Protein AF-A0A392VCX0-F1 (afdb_monomer_lite)

pLDDT: mean 71.09, std 13.5, range [40.84, 84.38]

InterPro domains:
  IPR009001 Translation elongation factor EF1A/initiation factor IF2gamma, C-terminal [SSF50465] (1-36)

Structure (mmCIF, N/CA/C/O backbone):
data_AF-A0A392VCX0-F1
#
_entry.id   AF-A0A392VCX0-F1
#
loop_
_atom_site.group_PDB
_atom_site.id
_atom_site.type_symbol
_atom_site.label_atom_id
_atom_site.label_alt_id
_atom_site.label_comp_id
_atom_site.label_asym_id
_atom_site.label_entity_id
_atom_site.label_seq_id
_atom_site.pdbx_PDB_ins_code
_atom_site.Cartn_x
_atom_site.Cartn_y
_atom_site.Cartn_z
_atom_site.occupancy
_atom_site.B_iso_or_equiv
_atom_site.auth_seq_id
_atom_site.auth_comp_id
_atom_site.auth_asym_id
_atom_site.auth_atom_id
_atom_site.pdbx_PDB_model_num
ATOM 1 N N . ASP A 1 1 ? 8.659 -6.613 -8.632 1.00 53.91 1 ASP A N 1
ATOM 2 C CA . ASP A 1 1 ? 8.189 -6.330 -7.263 1.00 53.91 1 ASP A CA 1
ATOM 3 C C . ASP A 1 1 ? 8.475 -4.893 -6.894 1.00 53.91 1 ASP A C 1
ATOM 5 O O . ASP A 1 1 ? 9.610 -4.449 -7.020 1.00 53.91 1 ASP A O 1
ATOM 9 N N . ILE A 1 2 ? 7.434 -4.147 -6.532 1.00 63.06 2 ILE A N 1
ATOM 10 C CA . ILE A 1 2 ? 7.533 -2.743 -6.128 1.00 63.06 2 ILE A CA 1
ATOM 11 C C . ILE A 1 2 ? 6.905 -2.662 -4.742 1.00 63.06 2 ILE A C 1
ATOM 13 O O . ILE A 1 2 ? 5.743 -3.025 -4.569 1.00 63.06 2 ILE A O 1
ATOM 17 N N . THR A 1 3 ? 7.678 -2.223 -3.754 1.00 78.00 3 THR A N 1
ATOM 18 C CA . THR A 1 3 ? 7.195 -2.083 -2.378 1.00 78.00 3 THR A CA 1
ATOM 19 C C . THR A 1 3 ? 6.486 -0.740 -2.218 1.00 78.00 3 THR A C 1
ATOM 21 O O . THR A 1 3 ? 7.031 0.312 -2.561 1.00 78.00 3 THR A O 1
ATOM 24 N N . GLY A 1 4 ? 5.274 -0.770 -1.675 1.00 82.25 4 GLY A N 1
ATOM 25 C CA . GLY A 1 4 ? 4.470 0.415 -1.395 1.00 82.25 4 GLY A CA 1
ATOM 26 C C . GLY A 1 4 ? 3.626 0.233 -0.141 1.00 82.25 4 GLY A C 1
ATOM 27 O O . GLY A 1 4 ? 3.538 -0.866 0.412 1.00 82.25 4 GLY A O 1
ATOM 28 N N . LYS A 1 5 ? 3.014 1.321 0.313 1.00 81.94 5 LYS A N 1
ATOM 29 C CA . LYS A 1 5 ? 2.004 1.304 1.370 1.00 81.94 5 LYS A CA 1
ATOM 30 C C . LYS A 1 5 ? 0.622 1.309 0.728 1.00 81.94 5 LYS A C 1
ATOM 32 O O . LYS A 1 5 ? 0.372 2.074 -0.198 1.00 81.94 5 LYS A O 1
ATOM 37 N N . VAL A 1 6 ? -0.270 0.4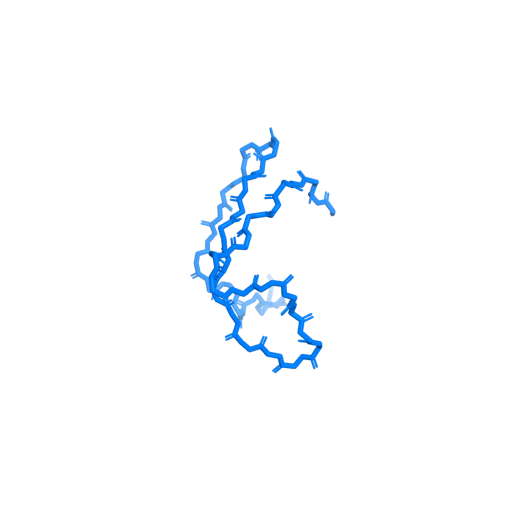63 1.230 1.00 81.75 6 VAL A N 1
ATOM 38 C CA . VAL A 1 6 ? -1.683 0.452 0.841 1.00 81.75 6 VAL A CA 1
ATOM 39 C C . VAL A 1 6 ? -2.510 1.082 1.952 1.00 81.75 6 VAL A C 1
ATOM 41 O O . VAL A 1 6 ? -2.354 0.739 3.124 1.00 81.75 6 VAL A O 1
ATOM 44 N N . GLN A 1 7 ? -3.378 2.012 1.579 1.00 82.94 7 GLN A N 1
ATOM 45 C CA . GLN A 1 7 ? -4.385 2.596 2.449 1.00 82.94 7 GLN A CA 1
ATOM 46 C C . GLN A 1 7 ? -5.755 2.104 1.995 1.00 82.94 7 GLN A C 1
ATOM 48 O O . GLN A 1 7 ? -6.173 2.297 0.850 1.00 82.94 7 GLN A O 1
ATOM 53 N N . LEU A 1 8 ? -6.441 1.436 2.915 1.00 82.31 8 LEU A N 1
ATOM 54 C CA . LEU A 1 8 ? -7.806 0.980 2.720 1.00 82.31 8 LEU A CA 1
ATOM 55 C C . LEU A 1 8 ? -8.770 2.107 3.116 1.00 82.31 8 LEU A C 1
ATOM 57 O O . LEU A 1 8 ? -8.511 2.802 4.101 1.00 82.31 8 LEU A O 1
ATOM 61 N N . PRO A 1 9 ? -9.870 2.307 2.373 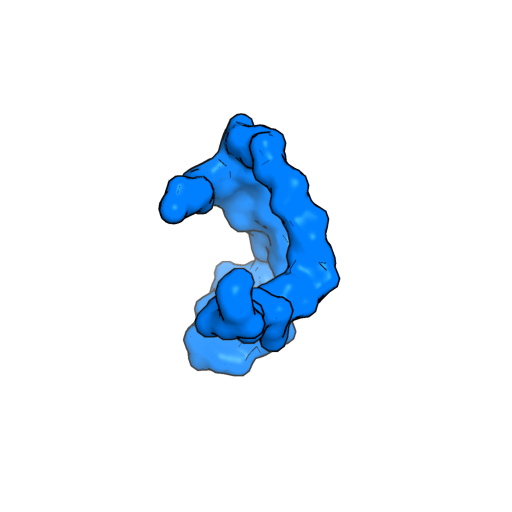1.00 79.56 9 PRO A N 1
ATOM 62 C CA . PRO A 1 9 ? -10.897 3.264 2.765 1.00 79.56 9 PRO A CA 1
ATOM 63 C C . PRO A 1 9 ? -11.530 2.847 4.100 1.00 79.56 9 PRO A C 1
ATOM 65 O O . PRO A 1 9 ? -11.678 1.659 4.371 1.00 79.56 9 PRO A O 1
ATOM 68 N N . GLU A 1 10 ? -11.952 3.814 4.921 1.00 79.31 10 GLU A N 1
ATOM 69 C CA . GLU A 1 10 ? -12.432 3.579 6.300 1.00 79.31 10 GLU A CA 1
ATOM 70 C C . GLU A 1 10 ? -13.593 2.573 6.403 1.00 79.31 10 GLU A C 1
ATOM 72 O O . GLU A 1 10 ? -13.780 1.919 7.429 1.00 79.31 10 GLU A O 1
ATOM 77 N N . ASN A 1 11 ? -14.356 2.414 5.320 1.00 76.25 11 ASN A N 1
ATOM 78 C CA . ASN A 1 11 ? -15.482 1.489 5.245 1.00 76.25 11 ASN A CA 1
ATOM 79 C C . ASN A 1 11 ? -15.063 0.028 4.973 1.00 76.25 11 ASN A C 1
ATOM 81 O O . ASN A 1 11 ? -15.887 -0.880 5.055 1.00 76.25 11 ASN A O 1
ATOM 85 N N . VAL A 1 12 ? -13.788 -0.215 4.651 1.00 74.44 12 VAL A N 1
ATOM 86 C CA . VAL A 1 12 ? -13.238 -1.539 4.342 1.00 74.44 12 VAL A CA 1
ATOM 87 C C . VAL A 1 12 ? -12.158 -1.873 5.365 1.00 74.44 12 VAL A C 1
ATOM 89 O O . VAL A 1 12 ? -10.995 -1.504 5.236 1.00 74.44 12 VAL A O 1
ATOM 92 N N . LYS A 1 13 ? -12.557 -2.606 6.408 1.00 75.25 13 LYS A N 1
ATOM 93 C CA . LYS A 1 13 ? -11.645 -3.053 7.476 1.00 75.25 13 LYS A CA 1
ATOM 94 C C . LYS A 1 13 ? -10.762 -4.225 7.058 1.00 75.25 13 LYS A C 1
ATOM 96 O O . LYS A 1 13 ? -9.684 -4.416 7.609 1.00 75.25 13 LYS A O 1
ATOM 101 N N . MET A 1 14 ? -11.249 -5.035 6.128 1.00 81.25 14 MET A N 1
ATOM 102 C CA . MET A 1 14 ? -10.578 -6.226 5.633 1.00 81.25 14 MET A CA 1
ATOM 103 C C . MET A 1 14 ? -11.082 -6.494 4.223 1.00 81.25 14 MET A C 1
ATOM 105 O O . MET A 1 14 ? -12.258 -6.278 3.940 1.00 81.25 14 MET A O 1
ATOM 109 N N . VAL A 1 15 ? -10.187 -6.944 3.353 1.00 78.25 15 VAL A N 1
ATOM 110 C CA . VAL A 1 15 ? -10.518 -7.337 1.985 1.00 78.25 15 VAL A CA 1
ATOM 111 C C . VAL A 1 15 ? -10.447 -8.846 1.905 1.00 78.25 15 VAL A C 1
ATOM 113 O O . VAL A 1 15 ? -9.426 -9.423 2.288 1.00 78.25 15 VAL A O 1
ATOM 116 N N . MET A 1 16 ? -11.511 -9.480 1.422 1.00 84.06 16 MET A N 1
ATOM 117 C CA . MET A 1 16 ? -11.495 -10.916 1.174 1.00 84.06 16 MET A CA 1
ATOM 118 C C . MET A 1 16 ? -10.991 -11.198 -0.250 1.00 84.06 16 MET A C 1
ATOM 120 O O . MET A 1 16 ? -11.200 -10.383 -1.155 1.00 84.06 16 MET A O 1
ATOM 124 N N . PRO A 1 17 ? -10.329 -12.347 -0.490 1.00 77.75 17 PRO A N 1
ATOM 125 C CA . PRO A 1 17 ? -9.972 -12.763 -1.841 1.00 77.75 17 PRO A CA 1
ATOM 126 C C . PRO A 1 17 ? -11.239 -12.911 -2.697 1.00 77.75 17 PRO A C 1
ATOM 128 O O . PRO A 1 17 ? -12.075 -13.766 -2.417 1.00 77.75 17 PRO A O 1
ATOM 131 N N . GLY A 1 18 ? -11.375 -12.079 -3.732 1.00 80.75 18 GLY A N 1
ATOM 132 C CA . GLY A 1 18 ? -12.549 -12.044 -4.615 1.00 80.75 18 GLY A CA 1
ATOM 133 C C . GLY A 1 18 ? -13.360 -10.746 -4.557 1.00 80.75 18 GLY A C 1
ATOM 134 O O . GLY A 1 18 ? -14.197 -10.534 -5.432 1.00 80.75 18 GLY A O 1
ATOM 135 N N . ASP A 1 19 ? -13.090 -9.859 -3.596 1.00 84.38 19 ASP A N 1
ATOM 136 C CA . ASP A 1 19 ? -13.758 -8.559 -3.512 1.00 84.38 19 ASP A CA 1
ATOM 137 C C . ASP A 1 19 ? -13.109 -7.517 -4.433 1.00 84.38 19 ASP A C 1
ATOM 139 O O . ASP A 1 19 ? -11.890 -7.338 -4.454 1.00 84.38 19 ASP A O 1
ATOM 143 N N . ASN A 1 20 ? -13.946 -6.762 -5.147 1.00 82.00 20 ASN A N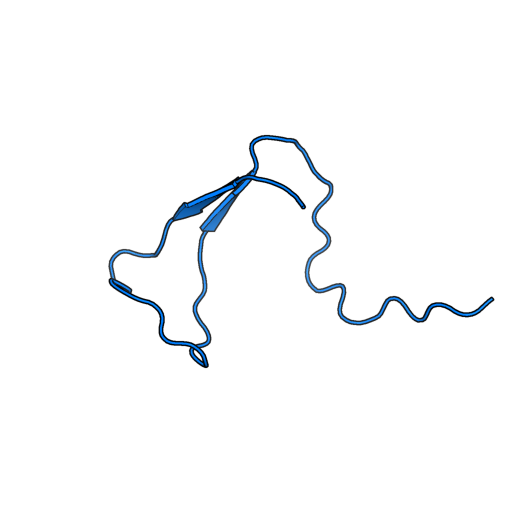 1
ATOM 144 C CA . ASN A 1 20 ? -13.513 -5.596 -5.911 1.00 82.00 20 ASN A CA 1
ATOM 145 C C . ASN A 1 20 ? -13.604 -4.347 -5.033 1.00 82.00 20 ASN A C 1
ATOM 147 O O . ASN A 1 20 ? -14.678 -3.765 -4.877 1.00 82.00 20 ASN A O 1
ATOM 151 N N . VAL A 1 21 ? -12.470 -3.914 -4.483 1.00 78.31 21 VAL A N 1
ATOM 152 C CA . VAL A 1 21 ? -12.377 -2.667 -3.715 1.00 78.31 21 VAL A CA 1
ATOM 153 C C . VAL A 1 21 ? -11.463 -1.663 -4.398 1.00 78.31 21 VAL A C 1
ATOM 155 O O . VAL A 1 21 ? -10.476 -2.016 -5.039 1.00 78.31 21 VAL A O 1
ATOM 158 N N . THR A 1 22 ? -11.786 -0.384 -4.230 1.00 81.00 22 THR A N 1
ATOM 159 C CA . THR A 1 22 ? -10.888 0.709 -4.611 1.00 81.00 22 THR A CA 1
ATOM 160 C C . THR A 1 22 ? -10.028 1.061 -3.400 1.00 81.00 22 THR A C 1
ATOM 162 O O . THR A 1 22 ? -10.565 1.423 -2.355 1.00 81.00 22 THR A O 1
ATOM 165 N N . ALA A 1 23 ? -8.709 0.929 -3.527 1.00 81.88 23 ALA A N 1
ATOM 166 C CA . ALA A 1 23 ? -7.743 1.267 -2.485 1.00 81.88 23 ALA A CA 1
ATOM 167 C C . ALA A 1 23 ? -6.722 2.279 -3.016 1.00 81.88 23 ALA A C 1
ATOM 169 O O . ALA A 1 23 ? -6.428 2.307 -4.214 1.00 81.88 23 ALA A O 1
ATOM 170 N N . THR A 1 24 ? -6.180 3.098 -2.118 1.00 81.50 24 THR A N 1
ATOM 171 C CA . THR A 1 24 ? -5.152 4.088 -2.452 1.00 81.50 24 THR A CA 1
ATOM 172 C C . THR A 1 24 ? -3.781 3.492 -2.156 1.00 81.50 24 THR A C 1
ATOM 174 O O . THR A 1 24 ? -3.558 2.945 -1.076 1.00 81.50 24 THR A O 1
ATOM 177 N N . PHE A 1 25 ? -2.849 3.595 -3.102 1.00 81.44 25 PHE A N 1
ATOM 178 C CA . PHE A 1 25 ? -1.496 3.059 -2.957 1.00 81.44 25 PHE A CA 1
ATOM 179 C C . PHE A 1 25 ? -0.466 4.184 -3.047 1.00 81.44 25 PHE A C 1
ATOM 181 O O . PHE A 1 25 ? -0.477 4.965 -3.997 1.00 81.44 25 PHE A O 1
ATOM 188 N N . GLU A 1 26 ? 0.451 4.232 -2.084 1.00 81.56 26 GLU A N 1
ATOM 189 C CA . GLU A 1 26 ? 1.626 5.102 -2.106 1.00 81.56 26 GLU A CA 1
ATOM 190 C C . GLU A 1 26 ? 2.869 4.256 -2.376 1.00 81.56 26 GLU A C 1
ATOM 192 O O . GLU A 1 26 ? 3.248 3.389 -1.581 1.00 81.56 26 GLU A O 1
ATOM 197 N N . LEU A 1 27 ? 3.514 4.494 -3.514 1.00 81.19 27 LEU A N 1
ATOM 198 C CA . LEU A 1 27 ? 4.744 3.803 -3.883 1.00 81.19 27 LEU A CA 1
ATOM 199 C C . LEU A 1 27 ? 5.951 4.567 -3.343 1.00 81.19 27 LEU A C 1
ATOM 201 O O . LEU A 1 27 ? 6.024 5.788 -3.448 1.00 81.19 27 LEU A O 1
ATOM 205 N N . ILE A 1 28 ? 6.923 3.835 -2.795 1.00 80.56 28 ILE A N 1
ATOM 206 C CA . ILE A 1 28 ? 8.173 4.426 -2.287 1.00 80.56 28 ILE A CA 1
ATOM 207 C C . ILE A 1 28 ? 9.022 4.970 -3.446 1.00 80.56 28 ILE A C 1
ATOM 209 O O . ILE A 1 28 ? 9.783 5.920 -3.283 1.00 80.56 28 ILE A O 1
ATOM 213 N N . LEU A 1 29 ? 8.881 4.363 -4.624 1.00 77.94 29 LEU A N 1
ATOM 214 C CA . LEU A 1 29 ? 9.595 4.736 -5.834 1.00 77.94 29 LEU A CA 1
ATOM 215 C C . LEU A 1 29 ? 8.606 5.305 -6.859 1.00 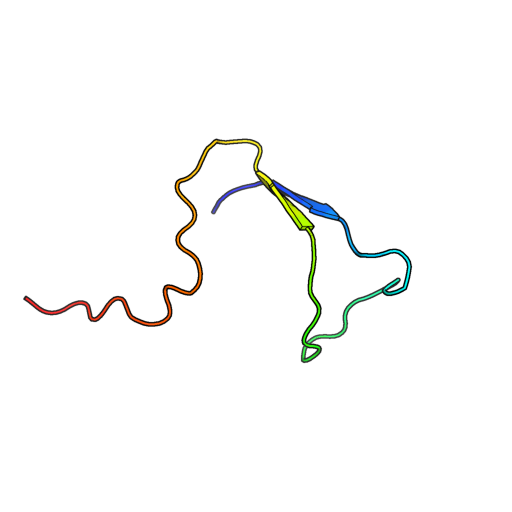77.94 29 LEU A C 1
ATOM 217 O O . LEU A 1 29 ? 7.535 4.720 -7.046 1.00 77.94 29 LEU A O 1
ATOM 221 N N . PRO A 1 30 ? 8.952 6.407 -7.546 1.00 65.69 30 PRO A N 1
ATOM 222 C CA . PRO A 1 30 ? 8.126 6.943 -8.614 1.00 65.69 30 PRO A CA 1
ATOM 223 C C . PRO A 1 30 ? 8.159 5.977 -9.798 1.00 65.69 30 PRO A C 1
ATOM 225 O O . PRO A 1 30 ? 9.208 5.725 -10.389 1.00 65.69 30 PRO A O 1
ATOM 228 N N . VAL A 1 31 ? 6.997 5.427 -10.137 1.00 75.25 31 VAL A N 1
ATOM 229 C CA . VAL A 1 31 ? 6.818 4.540 -11.286 1.00 75.25 31 VAL A CA 1
ATOM 230 C C . VAL A 1 31 ? 5.733 5.140 -12.171 1.00 75.25 31 VAL A C 1
ATOM 232 O O . VAL A 1 31 ? 4.696 5.554 -11.648 1.00 75.25 31 VAL A O 1
ATOM 235 N N . PRO A 1 32 ? 5.939 5.205 -13.496 1.00 74.38 32 PRO A N 1
ATOM 236 C CA . PRO A 1 32 ? 4.872 5.576 -14.408 1.00 74.38 32 PRO A CA 1
ATOM 237 C C . PRO A 1 32 ? 3.779 4.505 -14.351 1.00 74.38 32 PRO A C 1
ATOM 239 O O . PRO A 1 32 ? 3.938 3.389 -14.843 1.00 74.38 32 PRO A O 1
ATOM 242 N N . LEU A 1 33 ? 2.680 4.851 -13.687 1.00 69.88 33 LEU A N 1
ATOM 243 C CA . LEU A 1 33 ? 1.481 4.033 -13.607 1.00 69.88 33 LEU A CA 1
ATOM 244 C C . LEU A 1 33 ? 0.614 4.341 -14.827 1.00 69.88 33 LEU A C 1
ATOM 246 O O . LEU A 1 33 ? 0.159 5.468 -15.005 1.00 69.88 33 LEU A O 1
ATOM 250 N N . GLU A 1 34 ? 0.371 3.336 -15.661 1.00 67.88 34 GLU A N 1
ATOM 251 C CA . GLU A 1 34 ? -0.639 3.418 -16.714 1.00 67.88 34 GLU A CA 1
ATOM 252 C C . GLU A 1 34 ? -1.942 2.796 -16.218 1.00 67.88 34 GLU A C 1
ATOM 254 O O . GLU A 1 34 ? -1.983 1.637 -15.798 1.00 67.88 34 GLU A O 1
ATOM 259 N N . CYS A 1 35 ? -3.019 3.576 -16.263 1.00 52.59 35 CYS A N 1
ATOM 260 C CA . CYS A 1 35 ? -4.330 3.132 -15.821 1.00 52.59 35 CYS A CA 1
ATOM 261 C C . CYS A 1 35 ? -4.866 2.073 -16.802 1.00 52.59 35 CYS A C 1
ATOM 263 O O . CYS A 1 35 ? -5.176 2.391 -17.948 1.00 52.59 35 CYS A O 1
ATOM 265 N N . GLY A 1 36 ? -4.962 0.811 -16.368 1.00 59.62 36 GLY A N 1
ATOM 266 C CA . GLY A 1 36 ? -5.640 -0.239 -17.134 1.00 59.62 36 GLY A CA 1
ATOM 267 C C . GLY A 1 36 ? -4.798 -0.972 -18.184 1.00 59.62 36 GLY A C 1
ATOM 268 O O . GLY A 1 36 ? -5.342 -1.388 -19.207 1.00 59.62 36 GLY A O 1
ATOM 269 N N . LYS A 1 37 ? -3.499 -1.203 -17.945 1.00 50.59 37 LYS A N 1
ATOM 270 C CA . LYS A 1 37 ? -2.671 -2.085 -18.795 1.00 50.59 37 LYS A CA 1
ATOM 271 C C . LYS A 1 37 ? -3.076 -3.570 -18.658 1.00 50.59 37 LYS A C 1
ATOM 273 O O . LYS A 1 37 ? -2.355 -4.394 -18.112 1.00 50.59 37 LYS A O 1
ATOM 278 N N . HIS A 1 38 ? -4.242 -3.913 -19.204 1.00 51.38 38 HIS A N 1
ATOM 279 C CA . HIS A 1 38 ? -4.770 -5.271 -19.380 1.00 51.38 38 HIS A CA 1
ATOM 280 C C . HIS A 1 38 ? -4.477 -5.826 -20.784 1.00 51.38 38 HIS A C 1
ATOM 282 O O . HIS A 1 38 ? -5.248 -6.614 -21.309 1.00 51.38 38 HIS A O 1
ATOM 288 N N . ASN A 1 39 ? -3.416 -5.391 -21.464 1.00 44.66 39 ASN A N 1
ATOM 289 C CA . ASN A 1 39 ? -3.004 -6.028 -22.717 1.00 44.66 39 ASN A CA 1
ATOM 290 C C . ASN A 1 39 ? -1.629 -5.526 -23.146 1.00 44.66 39 ASN A C 1
ATOM 292 O O . ASN A 1 39 ? -1.499 -4.622 -23.967 1.00 44.66 39 ASN A O 1
ATOM 296 N N . LEU A 1 40 ? -0.578 -6.137 -22.610 1.00 42.09 40 LEU A N 1
ATOM 297 C CA . LEU A 1 40 ? 0.678 -6.195 -23.345 1.00 42.09 40 LEU A CA 1
ATOM 298 C C . LEU A 1 40 ? 0.666 -7.512 -24.113 1.00 42.09 40 LEU A C 1
ATOM 300 O O . LEU A 1 40 ? 0.999 -8.571 -23.589 1.00 42.09 40 LEU A O 1
ATOM 304 N N . ARG A 1 41 ? 0.190 -7.437 -25.358 1.00 48.34 41 ARG A N 1
ATOM 305 C CA . ARG A 1 41 ? 0.326 -8.502 -26.348 1.00 48.34 41 ARG A CA 1
ATOM 306 C C . ARG A 1 41 ? 1.792 -8.531 -26.773 1.00 48.34 41 ARG A C 1
ATOM 308 O O . ARG A 1 41 ? 2.224 -7.719 -27.581 1.00 48.34 41 ARG A O 1
ATOM 315 N N . TRP A 1 42 ? 2.550 -9.449 -26.189 1.00 40.84 42 TRP A N 1
ATOM 316 C CA . TRP A 1 42 ? 3.953 -9.692 -26.517 1.00 40.84 42 TRP A CA 1
ATOM 317 C C . TRP A 1 42 ? 4.086 -10.406 -27.865 1.00 40.84 42 TRP A C 1
ATOM 319 O O . TRP A 1 42 ? 4.368 -11.597 -27.872 1.00 40.84 42 TRP A O 1
ATOM 32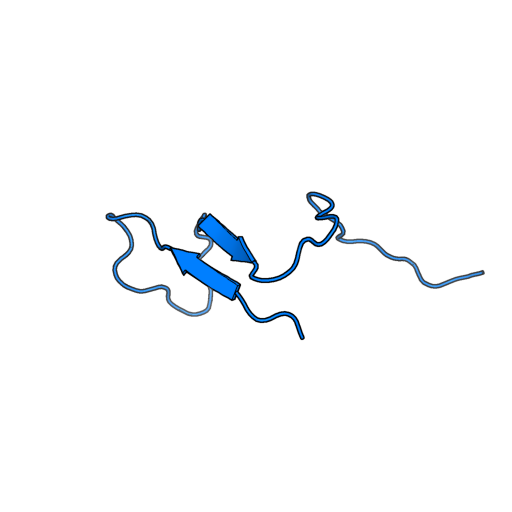9 N N . ILE A 1 43 ? 3.852 -9.738 -29.000 1.00 52.00 43 ILE A N 1
ATOM 330 C CA . ILE A 1 43 ? 4.315 -10.244 -30.305 1.00 52.00 43 ILE A CA 1
ATOM 331 C C . ILE A 1 43 ? 4.547 -9.076 -31.278 1.00 52.00 43 ILE A C 1
ATOM 333 O O . ILE A 1 43 ? 3.577 -8.537 -31.806 1.00 52.00 43 ILE A O 1
ATOM 337 N N . THR A 1 44 ? 5.813 -8.691 -31.470 1.00 48.16 44 THR A N 1
ATOM 338 C CA . THR A 1 44 ? 6.599 -8.746 -32.730 1.00 48.16 44 THR A CA 1
ATOM 339 C C . THR A 1 44 ? 7.988 -8.188 -32.473 1.00 48.16 44 THR A C 1
ATOM 341 O O . THR A 1 44 ? 8.054 -7.073 -31.910 1.00 48.16 44 THR A O 1
#

Foldseek 3Di:
DFDWDKAAPPVDPDDDVPDDGDIDIGTPDDDPDDPDPPDPPPDD

Sequence (44 aa):
DITGKVQLPENVKMVMPGDNVTATFELILPVPLECGKHNLRWIT

Secondary structure (DSSP, 8-state):
---EEEE--TT-S---TT-----EEEESS-----TT--------

Organism: NCBI:txid97028

Radius of gyration: 14.03 Å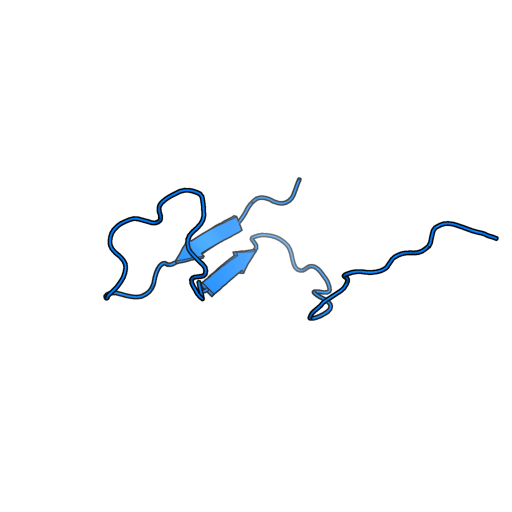; chains: 1; bounding box: 25×20×40 Å